Protein AF-A0A8T4XNN8-F1 (afdb_monomer_lite)

Secondary structure (DSSP, 8-state):
---EEEEEE--SSEEEEEEEE-GGGTTSPEEEEEETTEE--EEEETTEEEEEEEEEEETT-EEEEEE-

pLDDT: mean 93.19, std 5.34, range [60.0, 97.88]

Sequence (68 aa):
MKEQEAILAVLYGGLKIKTVSLPFMKERKAKAIKVDKREVEFEKFGEEIQFANTLILEKGNHLTILYE

Structure (mmCIF, N/CA/C/O backbone):
data_AF-A0A8T4XNN8-F1
#
_entry.id   AF-A0A8T4XNN8-F1
#
loop_
_atom_site.group_PDB
_atom_site.id
_atom_site.type_symbol
_atom_site.label_atom_id
_atom_site.label_alt_id
_atom_site.label_comp_id
_atom_site.label_asym_id
_atom_site.label_entity_id
_atom_site.label_seq_id
_atom_site.pdbx_PDB_ins_code
_atom_site.Cartn_x
_atom_site.Cartn_y
_atom_site.Cartn_z
_atom_site.occupancy
_atom_site.B_iso_or_equiv
_atom_site.auth_seq_id
_atom_site.auth_comp_id
_atom_site.auth_asym_id
_atom_site.auth_atom_id
_atom_site.pdbx_PDB_model_num
ATOM 1 N N . MET A 1 1 ? 1.017 6.885 20.234 1.00 60.00 1 MET A N 1
ATOM 2 C CA . MET A 1 1 ? 1.554 5.593 19.748 1.00 60.00 1 MET A CA 1
ATOM 3 C C . MET A 1 1 ? 2.575 5.879 18.658 1.00 60.00 1 MET A C 1
ATOM 5 O O . MET A 1 1 ? 2.413 6.874 17.963 1.00 60.00 1 MET A O 1
ATOM 9 N N . LYS A 1 2 ? 3.658 5.100 18.571 1.00 75.81 2 LYS A N 1
ATOM 10 C CA . LYS A 1 2 ? 4.741 5.329 17.600 1.00 75.81 2 LYS A CA 1
ATOM 11 C C . LYS A 1 2 ? 4.275 4.863 16.218 1.00 75.81 2 LYS A C 1
ATOM 13 O O . LYS A 1 2 ? 3.855 3.718 16.086 1.00 75.81 2 LYS A O 1
ATOM 18 N N . GLU A 1 3 ? 4.321 5.756 15.235 1.00 86.25 3 GLU A N 1
ATOM 19 C CA . GLU A 1 3 ? 4.031 5.434 13.837 1.00 86.25 3 GLU A CA 1
ATOM 20 C C . GLU A 1 3 ? 5.015 4.366 13.342 1.00 86.25 3 GLU A C 1
ATOM 22 O O . GLU A 1 3 ? 6.212 4.421 13.643 1.00 86.25 3 GLU A O 1
ATOM 27 N N . GLN A 1 4 ? 4.485 3.355 12.664 1.00 93.88 4 GLN A N 1
ATOM 28 C CA . GLN A 1 4 ? 5.240 2.244 12.101 1.00 93.88 4 GLN A CA 1
ATOM 29 C C . GLN A 1 4 ? 5.167 2.297 10.578 1.00 93.88 4 GLN A C 1
ATOM 31 O O . GLN A 1 4 ? 4.226 2.846 10.001 1.00 93.88 4 GLN A O 1
ATOM 36 N N . GLU A 1 5 ? 6.162 1.694 9.939 1.00 94.56 5 GLU A N 1
ATOM 37 C CA . GLU A 1 5 ? 6.236 1.591 8.490 1.00 94.56 5 GLU A CA 1
ATOM 38 C C . GLU A 1 5 ? 6.358 0.132 8.047 1.00 94.56 5 GLU A C 1
ATOM 40 O O . GLU A 1 5 ? 6.981 -0.699 8.711 1.00 94.56 5 GLU A O 1
ATOM 45 N N . ALA A 1 6 ? 5.734 -0.184 6.918 1.00 94.25 6 ALA A N 1
ATOM 46 C CA . ALA A 1 6 ? 5.984 -1.399 6.157 1.00 94.25 6 ALA A CA 1
ATOM 47 C C . ALA A 1 6 ? 6.370 -1.000 4.738 1.00 94.25 6 ALA A C 1
ATOM 49 O O . ALA A 1 6 ? 5.762 -0.101 4.155 1.00 94.25 6 ALA A O 1
ATOM 50 N N . ILE A 1 7 ? 7.379 -1.673 4.194 1.00 94.94 7 ILE A N 1
ATOM 51 C CA . ILE A 1 7 ? 7.932 -1.366 2.879 1.00 94.94 7 ILE A CA 1
ATOM 52 C C . ILE A 1 7 ? 7.785 -2.600 1.999 1.00 94.94 7 ILE A C 1
ATOM 54 O O . ILE A 1 7 ? 8.262 -3.681 2.344 1.00 94.94 7 ILE A O 1
ATOM 58 N N . LEU A 1 8 ? 7.140 -2.426 0.851 1.00 93.19 8 LEU A N 1
ATOM 59 C CA . LEU A 1 8 ? 7.085 -3.415 -0.213 1.00 93.19 8 LEU A CA 1
ATOM 60 C C . LEU A 1 8 ? 8.010 -2.971 -1.348 1.00 93.19 8 LEU A C 1
ATOM 62 O O . LEU A 1 8 ? 7.846 -1.892 -1.920 1.00 93.19 8 LEU A O 1
ATOM 66 N N . ALA A 1 9 ? 8.989 -3.819 -1.654 1.00 92.56 9 ALA A N 1
ATOM 67 C CA . ALA A 1 9 ? 10.019 -3.574 -2.654 1.00 92.56 9 ALA A CA 1
ATOM 68 C C . ALA A 1 9 ? 9.951 -4.616 -3.773 1.00 92.56 9 ALA A C 1
ATOM 70 O O . ALA A 1 9 ? 9.828 -5.813 -3.509 1.00 92.56 9 ALA A O 1
ATOM 71 N N . VAL A 1 10 ? 10.081 -4.168 -5.023 1.00 91.25 10 VAL A N 1
ATOM 72 C CA . VAL A 1 10 ? 10.187 -5.055 -6.188 1.00 91.25 10 VAL A CA 1
ATOM 73 C C . VAL A 1 10 ? 11.658 -5.217 -6.554 1.00 91.25 10 VAL A C 1
ATOM 75 O O . VAL A 1 10 ? 12.331 -4.256 -6.923 1.00 91.25 10 VAL A O 1
ATOM 78 N N . LEU A 1 11 ? 12.169 -6.446 -6.463 1.00 89.44 11 LEU A N 1
ATOM 79 C CA . LEU A 1 11 ? 13.585 -6.733 -6.726 1.00 89.44 11 LEU A CA 1
ATOM 80 C C . LEU A 1 11 ? 13.889 -6.949 -8.219 1.00 89.44 11 LEU A C 1
ATOM 82 O O . LEU A 1 11 ? 15.009 -6.689 -8.668 1.00 89.44 11 LEU A O 1
ATOM 86 N N . TYR A 1 12 ? 12.894 -7.385 -9.001 1.00 88.88 12 TYR A N 1
ATOM 87 C CA . TYR A 1 12 ? 13.041 -7.706 -10.423 1.00 88.88 12 TYR A CA 1
ATOM 88 C C . TYR A 1 12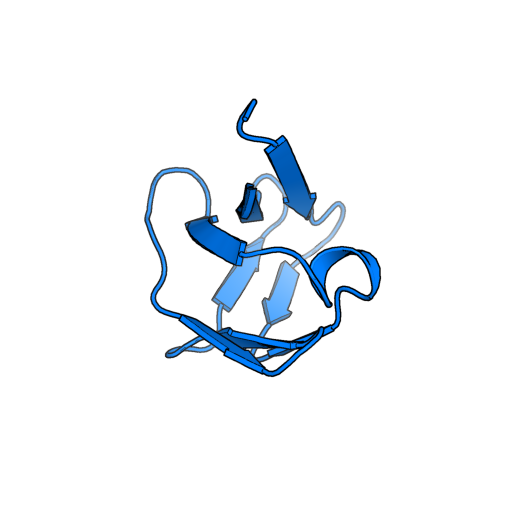 ? 11.792 -7.315 -11.220 1.00 88.88 12 TYR A C 1
ATOM 90 O O . TYR A 1 12 ? 10.672 -7.571 -10.785 1.00 88.88 12 TYR A O 1
ATOM 98 N N . GLY A 1 13 ? 11.993 -6.738 -12.410 1.00 91.00 13 GLY A N 1
ATOM 99 C CA . GLY A 1 13 ? 10.910 -6.363 -13.321 1.00 91.00 13 GLY A CA 1
ATOM 100 C C . GLY A 1 13 ? 9.989 -5.290 -12.739 1.00 91.00 13 GLY A C 1
ATOM 101 O O . GLY A 1 13 ? 10.449 -4.216 -12.348 1.00 91.00 13 GLY A O 1
ATOM 102 N N . GLY A 1 14 ? 8.693 -5.594 -12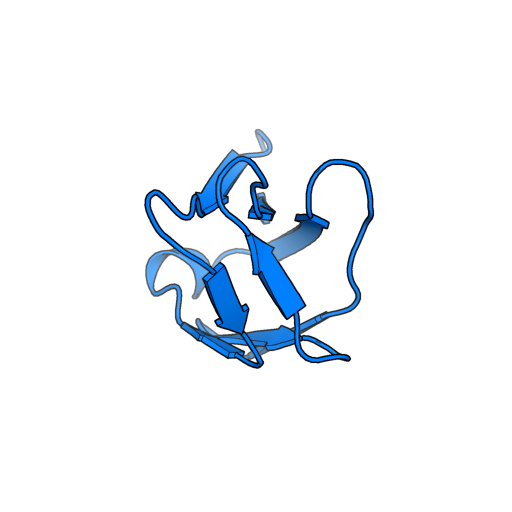.696 1.00 93.50 14 GLY A N 1
ATOM 103 C CA . GLY A 1 14 ? 7.671 -4.726 -12.128 1.00 93.50 14 GLY A CA 1
ATOM 104 C C . GLY A 1 14 ? 6.481 -5.520 -11.597 1.00 93.50 14 GLY A C 1
ATOM 105 O O . GLY A 1 14 ? 6.216 -6.639 -12.037 1.00 93.50 14 GLY A O 1
ATOM 106 N N . LEU A 1 15 ? 5.754 -4.927 -10.657 1.00 94.31 15 LEU A N 1
ATOM 107 C CA . LEU A 1 15 ? 4.580 -5.500 -10.018 1.00 94.31 15 LEU A CA 1
ATOM 108 C C . LEU A 1 15 ? 3.384 -4.570 -10.221 1.00 94.31 15 LEU A C 1
ATOM 110 O O . LEU A 1 15 ? 3.422 -3.398 -9.848 1.00 94.31 15 LEU A O 1
ATOM 114 N N . LYS A 1 16 ? 2.313 -5.107 -10.809 1.00 95.44 16 LYS A N 1
ATOM 115 C CA . LYS A 1 16 ? 1.028 -4.414 -10.917 1.00 95.44 16 LYS A CA 1
ATOM 116 C C . LYS A 1 16 ? 0.147 -4.820 -9.743 1.00 95.44 16 LYS A C 1
ATOM 118 O O . LYS A 1 16 ? -0.133 -6.005 -9.586 1.00 95.44 16 LYS A O 1
ATOM 123 N N . ILE A 1 17 ? -0.290 -3.857 -8.937 1.00 95.19 17 ILE A N 1
ATOM 124 C CA . ILE A 1 17 ? -1.065 -4.109 -7.718 1.00 95.19 17 ILE A CA 1
ATOM 125 C C . ILE A 1 17 ? -2.365 -3.318 -7.772 1.00 95.19 17 ILE A C 1
ATOM 127 O O . ILE A 1 17 ? -2.350 -2.092 -7.848 1.00 95.19 17 ILE A O 1
ATOM 131 N N . LYS A 1 18 ? -3.497 -4.019 -7.707 1.00 97.19 18 LYS A N 1
ATOM 132 C CA . LYS A 1 18 ? -4.812 -3.402 -7.471 1.00 97.19 18 LYS A CA 1
ATOM 133 C C . LYS A 1 18 ? -5.257 -3.574 -6.018 1.00 97.19 18 LYS A C 1
ATOM 135 O O . LYS A 1 18 ? -5.788 -2.634 -5.435 1.00 97.19 18 LYS A O 1
ATOM 140 N N . THR A 1 19 ? -4.952 -4.735 -5.446 1.00 96.69 19 THR A N 1
ATOM 141 C CA . THR A 1 19 ? -5.242 -5.092 -4.058 1.00 96.69 19 THR A CA 1
ATOM 142 C C . THR A 1 19 ? -4.049 -5.843 -3.476 1.00 96.69 19 THR A C 1
ATOM 144 O O . THR A 1 19 ? -3.387 -6.598 -4.191 1.00 96.69 19 THR A O 1
ATOM 147 N N . VAL A 1 20 ? -3.771 -5.643 -2.190 1.00 95.44 20 VAL A N 1
ATOM 148 C CA . VAL A 1 20 ? -2.797 -6.425 -1.421 1.00 95.44 20 VAL A CA 1
ATOM 149 C C . VAL A 1 20 ? -3.410 -6.828 -0.081 1.00 95.44 20 VAL A C 1
ATOM 151 O O . VAL A 1 20 ? -4.002 -5.991 0.596 1.00 95.44 20 VAL A O 1
ATOM 154 N N . SER A 1 21 ? -3.272 -8.099 0.304 1.00 95.88 21 SER A N 1
ATOM 155 C CA . SER A 1 21 ? -3.610 -8.556 1.657 1.00 95.88 21 SER A CA 1
ATOM 156 C C . SER A 1 21 ? -2.360 -8.531 2.530 1.00 95.88 21 SER A C 1
ATOM 158 O O . SER A 1 21 ? -1.319 -9.084 2.170 1.00 95.88 21 SER A O 1
ATOM 160 N N . LEU A 1 22 ? -2.460 -7.857 3.672 1.00 94.62 22 LEU A N 1
ATOM 161 C CA . LEU A 1 22 ? -1.411 -7.732 4.674 1.00 94.62 22 LEU A CA 1
ATOM 162 C C . LEU A 1 22 ? -1.987 -8.177 6.023 1.00 94.62 22 LEU A C 1
ATOM 164 O O . LEU A 1 22 ? -2.501 -7.341 6.767 1.00 94.62 22 LEU A O 1
ATOM 168 N N . PRO A 1 23 ? -1.884 -9.468 6.390 1.00 94.56 23 PRO A N 1
ATOM 169 C CA . PRO A 1 23 ? -2.523 -10.001 7.599 1.00 94.56 23 PRO A CA 1
ATOM 170 C C . PRO A 1 23 ? -2.171 -9.241 8.888 1.00 94.56 23 PRO A C 1
ATOM 172 O O . PRO A 1 23 ? -3.011 -9.045 9.765 1.00 94.56 23 PRO A O 1
ATOM 175 N N . PHE A 1 24 ? -0.945 -8.713 8.989 1.00 92.81 24 PHE A N 1
ATOM 176 C CA . PHE A 1 24 ? -0.505 -7.913 10.139 1.00 92.81 24 PHE A CA 1
ATOM 177 C C . PHE A 1 24 ? -1.197 -6.540 10.259 1.00 92.81 24 PHE A C 1
ATOM 179 O O . PHE A 1 24 ? -1.057 -5.882 11.292 1.00 92.81 24 PHE A O 1
ATOM 186 N N . MET A 1 25 ? -1.924 -6.101 9.225 1.00 93.38 25 MET A N 1
ATOM 187 C CA . MET A 1 25 ? -2.686 -4.851 9.186 1.00 93.38 25 MET A CA 1
ATOM 188 C C . MET A 1 25 ? -4.134 -5.009 9.653 1.00 93.38 25 MET A C 1
ATOM 190 O O . MET A 1 25 ? -4.823 -3.997 9.770 1.00 93.38 25 MET A O 1
ATOM 194 N N . LYS A 1 26 ? -4.619 -6.226 9.938 1.00 93.75 26 LYS A N 1
ATOM 195 C CA . LYS A 1 26 ? -6.033 -6.486 10.264 1.00 93.75 26 LYS A CA 1
ATOM 196 C C . LYS A 1 26 ? -6.602 -5.525 11.315 1.00 93.75 26 LYS A C 1
ATOM 198 O O . LYS A 1 26 ? -7.634 -4.905 11.075 1.00 93.75 26 LYS A O 1
ATOM 203 N N . GLU A 1 27 ? -5.884 -5.334 12.418 1.00 93.31 27 GLU A N 1
ATOM 204 C CA . GLU A 1 27 ? -6.282 -4.461 13.536 1.00 93.31 27 GLU A CA 1
ATOM 205 C C . GLU A 1 27 ? -5.571 -3.099 13.531 1.00 93.31 27 GLU A C 1
ATOM 207 O O . GLU A 1 27 ? -5.744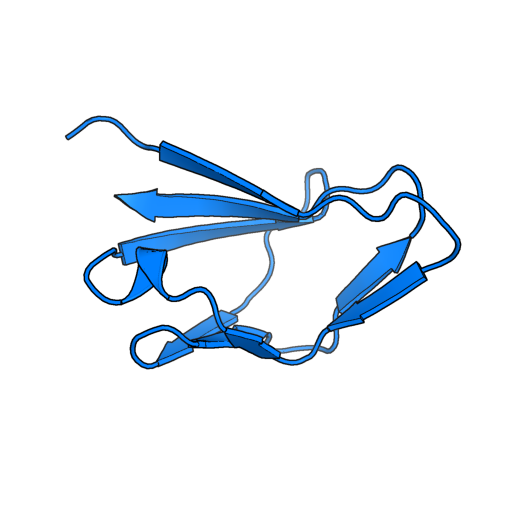 -2.301 14.448 1.00 93.31 27 GLU A O 1
ATOM 212 N N . ARG A 1 28 ? -4.767 -2.819 12.499 1.00 93.00 28 ARG A N 1
ATOM 213 C CA . ARG A 1 28 ? -3.996 -1.577 12.382 1.00 93.00 28 ARG A CA 1
ATOM 214 C C . ARG A 1 28 ? -4.694 -0.577 11.482 1.00 93.00 28 ARG A C 1
ATOM 216 O O . ARG A 1 28 ? -5.363 -0.946 10.508 1.00 93.00 28 ARG A O 1
ATOM 223 N N . LYS A 1 29 ? -4.498 0.707 11.761 1.00 92.75 29 LYS A N 1
ATOM 224 C CA . LYS A 1 29 ? -5.018 1.783 10.918 1.00 92.75 29 LYS A CA 1
ATOM 225 C C . LYS A 1 29 ? -3.930 2.244 9.957 1.00 92.75 29 LYS A C 1
ATOM 227 O O . LYS A 1 29 ? -2.901 2.757 10.384 1.00 92.75 29 LYS A O 1
ATOM 232 N N . ALA A 1 30 ? -4.168 2.089 8.656 1.00 93.94 30 ALA A N 1
ATOM 233 C CA . ALA A 1 30 ? -3.323 2.709 7.640 1.00 93.94 30 ALA A CA 1
ATOM 234 C C . ALA A 1 30 ? -3.585 4.223 7.622 1.00 93.94 30 ALA A C 1
ATOM 236 O O . ALA A 1 30 ? -4.734 4.651 7.512 1.00 93.94 30 ALA A O 1
ATOM 237 N N . LYS A 1 31 ? -2.528 5.023 7.756 1.00 94.62 31 LYS A N 1
ATOM 238 C CA . LYS A 1 31 ? -2.581 6.490 7.719 1.00 94.62 31 LYS A CA 1
ATOM 239 C C .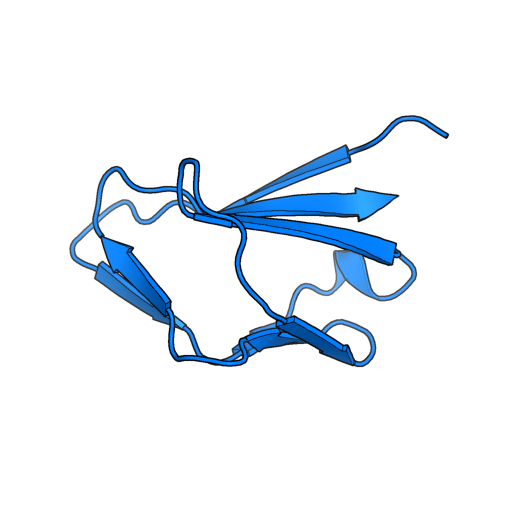 LYS A 1 31 ? -2.364 7.030 6.320 1.00 94.62 31 LYS A C 1
ATOM 241 O O . LYS A 1 31 ? -3.107 7.894 5.884 1.00 94.62 31 LYS A O 1
ATOM 246 N N . ALA A 1 32 ? -1.339 6.518 5.653 1.00 95.81 32 ALA A N 1
ATOM 247 C CA . ALA A 1 32 ? -0.961 6.926 4.313 1.00 95.81 32 ALA A CA 1
ATOM 248 C C . ALA A 1 32 ? -0.239 5.775 3.620 1.00 95.81 32 ALA A C 1
ATOM 250 O O . ALA A 1 32 ? 0.481 5.000 4.259 1.00 95.81 32 ALA A O 1
ATOM 251 N N . ILE A 1 33 ? -0.398 5.697 2.303 1.00 96.25 33 ILE A N 1
ATOM 252 C CA . ILE A 1 33 ? 0.383 4.800 1.459 1.00 96.25 33 ILE A CA 1
ATOM 253 C C . ILE A 1 33 ? 1.059 5.638 0.394 1.00 96.25 33 ILE A C 1
ATOM 255 O O . ILE A 1 33 ? 0.427 6.478 -0.243 1.00 96.25 33 ILE A O 1
ATOM 259 N N . LYS A 1 34 ? 2.360 5.429 0.224 1.00 95.81 34 LYS A N 1
ATOM 260 C CA . LYS A 1 34 ? 3.186 6.197 -0.700 1.00 95.81 34 LYS A CA 1
ATOM 261 C C . LYS A 1 34 ? 3.885 5.264 -1.663 1.00 95.81 34 LYS A C 1
ATOM 263 O O . LYS A 1 34 ? 4.391 4.229 -1.247 1.00 95.81 34 LYS A O 1
ATOM 268 N N . VAL A 1 35 ? 3.952 5.659 -2.927 1.00 93.94 35 VAL A N 1
ATOM 269 C CA . VAL A 1 35 ? 4.906 5.107 -3.889 1.00 93.94 35 VAL A CA 1
ATOM 270 C C . VAL A 1 35 ? 5.980 6.165 -4.093 1.00 93.94 35 VAL A C 1
ATOM 272 O O . VAL A 1 35 ? 5.710 7.266 -4.587 1.00 93.94 35 VAL A O 1
ATOM 275 N N . ASP A 1 36 ? 7.185 5.853 -3.628 1.00 87.00 36 ASP A N 1
ATOM 276 C CA . ASP A 1 36 ? 8.307 6.781 -3.488 1.00 87.00 36 ASP A CA 1
ATOM 277 C C . ASP A 1 36 ? 7.936 8.021 -2.651 1.00 87.00 36 ASP A C 1
ATOM 279 O O . ASP A 1 36 ? 7.897 7.970 -1.423 1.00 87.00 36 ASP A O 1
ATOM 283 N N . LYS A 1 37 ? 7.642 9.152 -3.305 1.00 87.50 37 LYS A N 1
ATOM 284 C CA . LYS A 1 37 ? 7.252 10.420 -2.662 1.00 87.50 37 LYS A CA 1
ATOM 285 C C . LYS A 1 37 ? 5.796 10.813 -2.915 1.00 87.50 37 LYS A C 1
ATOM 287 O O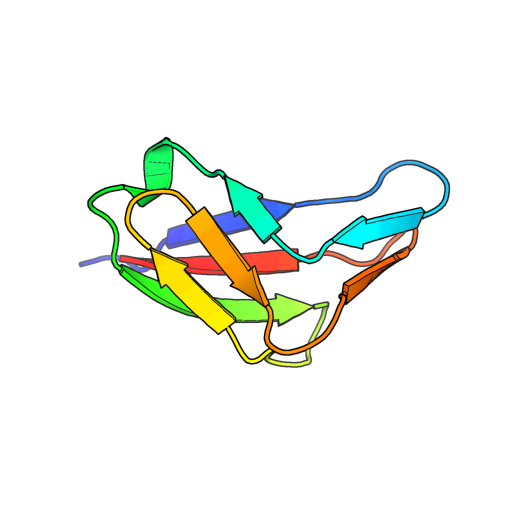 . LYS A 1 37 ? 5.372 11.866 -2.447 1.00 87.50 37 LYS A O 1
ATOM 292 N N . ARG A 1 38 ? 5.042 10.007 -3.667 1.00 92.56 38 ARG A N 1
ATOM 293 C CA . ARG A 1 38 ? 3.650 10.296 -4.031 1.00 92.56 38 ARG A CA 1
ATOM 294 C C . ARG A 1 38 ? 2.709 9.492 -3.157 1.00 92.56 38 ARG A C 1
ATOM 296 O O . ARG A 1 38 ? 2.820 8.273 -3.101 1.00 92.56 38 ARG A O 1
ATOM 303 N N . GLU A 1 39 ? 1.800 10.185 -2.490 1.00 95.56 39 GLU A N 1
ATOM 304 C CA . GLU A 1 39 ? 0.703 9.545 -1.778 1.00 95.56 39 GLU A CA 1
ATOM 305 C C . GLU A 1 39 ? -0.295 8.950 -2.770 1.00 95.56 39 GLU A C 1
ATOM 307 O O . GLU A 1 39 ? -0.477 9.458 -3.879 1.00 95.56 39 GLU A O 1
ATOM 312 N N . VAL A 1 40 ? -0.885 7.828 -2.384 1.00 96.19 40 VAL A N 1
ATOM 313 C CA . VAL A 1 40 ? -1.790 7.043 -3.210 1.00 96.19 40 VAL A CA 1
ATOM 314 C C . VAL A 1 40 ? -3.110 6.896 -2.480 1.00 96.19 40 VAL A C 1
ATOM 316 O O . VAL A 1 40 ? -3.133 6.576 -1.297 1.00 96.19 40 VAL A O 1
ATOM 319 N N . GLU A 1 41 ? -4.207 7.071 -3.207 1.00 97.56 41 GLU A N 1
ATOM 320 C CA . GLU A 1 41 ? -5.550 6.826 -2.692 1.00 97.56 41 GLU A CA 1
ATOM 321 C C . GLU A 1 41 ? -5.830 5.326 -2.547 1.00 97.56 41 GLU A C 1
ATOM 323 O O . GLU A 1 41 ? -5.581 4.524 -3.459 1.00 97.56 41 GLU A O 1
ATOM 328 N N . PHE A 1 42 ? -6.377 4.946 -1.396 1.00 97.12 42 PHE A N 1
ATOM 329 C CA . PHE A 1 42 ? -6.695 3.566 -1.063 1.00 97.12 42 PHE A CA 1
ATOM 330 C C . PHE A 1 42 ? -7.896 3.481 -0.121 1.00 97.12 42 PHE A C 1
ATOM 332 O O . PHE A 1 42 ? -8.213 4.421 0.606 1.00 97.12 42 PHE A O 1
ATOM 339 N N . GLU A 1 43 ? -8.499 2.302 -0.085 1.00 97.38 43 GLU A N 1
ATOM 340 C CA . GLU A 1 43 ? -9.464 1.881 0.922 1.00 97.38 43 GLU A CA 1
ATOM 341 C C . GLU A 1 43 ? -8.929 0.632 1.631 1.00 97.38 43 GLU A C 1
ATOM 343 O O . GLU A 1 43 ? -8.207 -0.175 1.037 1.00 97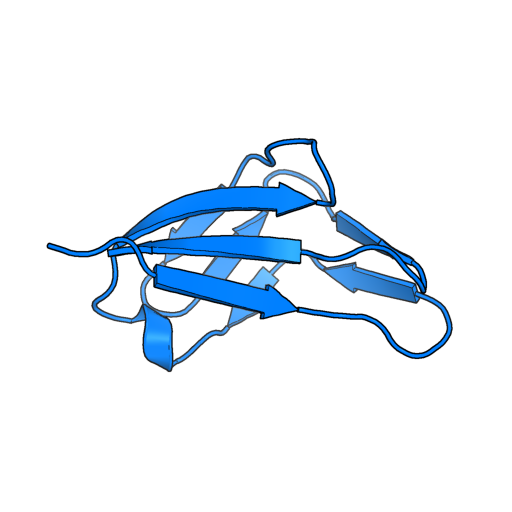.38 43 GLU A O 1
ATOM 348 N N . LYS A 1 44 ? -9.247 0.477 2.920 1.00 95.00 44 LYS A N 1
ATOM 349 C CA . LYS A 1 44 ? -8.824 -0.675 3.726 1.00 95.00 44 LYS A CA 1
ATOM 350 C C . LYS A 1 44 ? -10.035 -1.471 4.194 1.00 95.00 44 LYS A C 1
ATOM 352 O O . LYS A 1 44 ? -10.906 -0.929 4.872 1.00 95.00 44 LYS A O 1
ATOM 357 N N . PHE A 1 45 ? -10.017 -2.773 3.932 1.00 94.88 45 PHE A N 1
ATOM 358 C CA . PHE A 1 45 ? -11.053 -3.725 4.320 1.00 94.88 45 PHE A CA 1
ATOM 359 C C . PHE A 1 45 ? -10.428 -4.850 5.147 1.00 94.88 45 PHE A C 1
ATOM 361 O O . PHE A 1 45 ? -9.907 -5.828 4.619 1.00 94.88 45 PHE A O 1
ATOM 368 N N . GLY A 1 46 ? -10.434 -4.705 6.475 1.00 94.38 46 GLY A N 1
ATOM 369 C CA . GLY A 1 46 ? -9.779 -5.677 7.355 1.00 94.38 46 GLY A CA 1
ATOM 370 C C . GLY A 1 46 ? -8.274 -5.739 7.086 1.00 94.38 46 GLY A C 1
ATOM 371 O O . GLY A 1 46 ? -7.568 -4.777 7.371 1.00 94.38 46 GLY A O 1
ATOM 372 N N . GLU A 1 47 ? -7.778 -6.857 6.563 1.00 95.31 47 GLU A N 1
ATOM 373 C CA . GLU A 1 47 ? -6.368 -7.036 6.179 1.00 95.31 47 GLU A CA 1
ATOM 374 C C . GLU A 1 47 ? -6.052 -6.618 4.736 1.00 95.31 47 GLU A C 1
ATOM 376 O O . GLU A 1 47 ? -4.879 -6.528 4.372 1.00 95.31 47 GLU A O 1
ATOM 381 N N . GLU A 1 48 ? -7.067 -6.333 3.921 1.00 96.94 48 GLU A N 1
ATOM 382 C CA . GLU A 1 48 ? -6.886 -5.941 2.528 1.00 96.94 48 GLU A CA 1
ATOM 383 C C . GLU A 1 48 ? -6.763 -4.428 2.373 1.00 96.94 48 GLU A C 1
ATOM 385 O O . GLU A 1 48 ? -7.465 -3.644 3.015 1.00 96.94 48 GLU A O 1
ATOM 390 N N . ILE A 1 49 ? -5.878 -4.023 1.471 1.00 96.94 49 ILE A N 1
ATOM 391 C CA . ILE A 1 49 ? -5.736 -2.654 0.993 1.00 96.94 49 ILE A CA 1
ATOM 392 C C . ILE A 1 49 ? -6.035 -2.671 -0.500 1.00 96.94 49 ILE A C 1
ATOM 394 O O . ILE A 1 49 ? -5.332 -3.328 -1.273 1.00 96.94 49 ILE A O 1
ATOM 398 N N . GLN A 1 50 ? -7.062 -1.931 -0.900 1.00 97.88 50 GLN A N 1
ATOM 399 C CA . GLN A 1 50 ? -7.470 -1.761 -2.285 1.00 97.88 50 GLN A CA 1
ATOM 400 C C . GLN A 1 50 ? -7.110 -0.354 -2.755 1.00 97.88 50 GLN A C 1
ATOM 402 O O . GLN A 1 50 ? -7.519 0.639 -2.162 1.00 97.88 50 GLN A O 1
ATOM 407 N N . PHE A 1 51 ? -6.354 -0.257 -3.843 1.00 97.31 51 PHE A N 1
ATOM 408 C CA . PHE A 1 51 ? -5.942 1.027 -4.405 1.00 97.31 51 PHE A CA 1
ATOM 409 C C . PHE A 1 51 ? -7.012 1.581 -5.346 1.00 97.31 51 PHE A C 1
ATOM 411 O O . PHE A 1 51 ? -7.601 0.833 -6.139 1.00 97.31 51 PHE A O 1
ATOM 418 N N . ALA A 1 52 ? -7.230 2.900 -5.323 1.00 96.62 52 ALA A N 1
ATOM 419 C CA . ALA A 1 52 ? -8.187 3.562 -6.216 1.00 96.62 52 ALA A CA 1
ATOM 420 C C . ALA A 1 52 ? -7.840 3.296 -7.692 1.00 96.62 52 ALA A C 1
ATOM 422 O O . ALA A 1 52 ? -8.693 2.898 -8.486 1.00 96.62 52 ALA A O 1
ATOM 423 N N . ASN A 1 53 ? -6.547 3.354 -8.023 1.00 95.56 53 ASN A N 1
ATOM 424 C CA . ASN A 1 53 ? -5.991 3.008 -9.330 1.00 95.56 53 ASN A CA 1
ATOM 425 C C . ASN A 1 53 ? -5.006 1.839 -9.217 1.00 95.56 53 ASN A C 1
ATOM 427 O O . ASN A 1 53 ? -4.399 1.631 -8.171 1.00 95.56 53 ASN A O 1
ATOM 431 N N . THR A 1 54 ? -4.836 1.071 -10.296 1.00 96.31 54 THR A N 1
ATOM 432 C CA . THR A 1 54 ? -3.801 0.026 -10.344 1.00 96.31 54 THR A CA 1
ATOM 433 C C . THR A 1 54 ? -2.425 0.671 -10.229 1.00 96.31 54 THR A C 1
ATOM 435 O O . THR A 1 54 ? -2.057 1.502 -11.058 1.00 96.31 54 THR A O 1
ATOM 438 N N . LEU A 1 55 ? -1.653 0.261 -9.228 1.00 94.69 55 LEU A N 1
ATOM 439 C CA . LEU A 1 55 ? -0.283 0.711 -9.036 1.00 94.69 55 LEU A CA 1
ATOM 440 C C . LEU A 1 55 ? 0.678 -0.124 -9.860 1.00 94.69 55 LEU A C 1
ATOM 442 O O . LEU A 1 55 ? 0.491 -1.330 -10.015 1.00 94.69 55 LEU A O 1
ATOM 446 N N . ILE A 1 56 ? 1.727 0.522 -10.354 1.00 93.75 56 ILE A N 1
ATOM 447 C CA . ILE A 1 56 ? 2.848 -0.129 -11.022 1.00 93.75 56 ILE A CA 1
ATOM 448 C C . ILE A 1 56 ? 4.092 0.201 -10.203 1.00 93.75 56 ILE A C 1
ATOM 450 O O . ILE A 1 56 ? 4.518 1.354 -10.152 1.00 93.75 56 ILE A O 1
ATOM 454 N N . LEU A 1 57 ? 4.645 -0.807 -9.537 1.00 93.56 57 LEU A N 1
ATOM 455 C CA . LEU A 1 57 ? 5.927 -0.722 -8.846 1.00 93.56 57 LEU A CA 1
ATOM 456 C C . LEU A 1 57 ? 7.000 -1.334 -9.728 1.00 93.56 57 LEU A C 1
ATOM 458 O O . LEU A 1 57 ? 6.997 -2.538 -9.963 1.00 93.56 57 LEU A O 1
ATOM 462 N N . GLU A 1 58 ? 7.911 -0.509 -10.216 1.00 92.88 58 GLU A N 1
ATOM 463 C CA . GLU A 1 58 ? 9.087 -0.966 -10.950 1.00 92.88 58 GLU A CA 1
ATOM 464 C C . GLU A 1 58 ? 10.258 -1.206 -9.996 1.00 92.88 58 GLU A C 1
ATOM 466 O O . GLU A 1 58 ? 10.271 -0.728 -8.858 1.00 92.88 58 GLU A O 1
ATOM 471 N N . LYS A 1 59 ? 11.261 -1.952 -10.463 1.00 90.81 59 LYS A N 1
ATOM 472 C CA . LYS A 1 59 ? 12.507 -2.148 -9.722 1.00 90.81 59 LYS A CA 1
ATOM 473 C C . LYS A 1 59 ? 13.112 -0.802 -9.303 1.00 90.81 59 LYS A C 1
ATOM 475 O O . LYS A 1 59 ? 13.393 0.043 -10.146 1.00 90.81 59 LYS A O 1
ATOM 480 N N . GLY A 1 60 ? 13.394 -0.663 -8.008 1.00 85.25 60 GLY A N 1
ATOM 481 C CA . GLY A 1 60 ? 13.971 0.548 -7.414 1.00 85.25 60 GLY A CA 1
ATOM 482 C C . GLY A 1 60 ? 12.943 1.492 -6.787 1.00 85.25 60 GLY A C 1
ATOM 483 O O . GLY A 1 60 ? 13.335 2.318 -5.964 1.00 85.25 60 GLY A O 1
ATOM 484 N N . ASN A 1 61 ? 11.655 1.318 -7.100 1.00 89.31 61 ASN A N 1
ATOM 485 C CA . ASN A 1 61 ? 10.570 2.023 -6.426 1.00 89.31 61 ASN A CA 1
ATOM 486 C C . ASN A 1 61 ? 10.076 1.208 -5.230 1.00 89.31 61 ASN A C 1
ATOM 488 O O . ASN A 1 61 ? 10.105 -0.030 -5.232 1.00 89.31 61 ASN A O 1
ATOM 492 N N . HIS A 1 62 ? 9.571 1.909 -4.220 1.00 92.62 62 HIS A N 1
ATOM 493 C CA . HIS A 1 62 ? 9.057 1.285 -3.005 1.00 92.62 62 HIS A CA 1
ATOM 494 C C . HIS A 1 62 ? 7.654 1.775 -2.686 1.00 92.62 62 HIS A C 1
ATOM 496 O O . HIS A 1 62 ? 7.343 2.958 -2.836 1.00 92.62 62 HIS A O 1
ATOM 502 N N . LEU A 1 63 ? 6.820 0.854 -2.209 1.00 95.31 63 LEU A N 1
ATOM 503 C CA . LEU A 1 63 ? 5.541 1.185 -1.608 1.00 95.31 63 LEU A CA 1
ATOM 504 C C . LEU A 1 63 ? 5.705 1.188 -0.093 1.00 95.31 63 LEU A C 1
ATOM 506 O O . LEU A 1 63 ? 6.027 0.162 0.503 1.00 95.31 63 LEU A O 1
ATOM 510 N N . THR A 1 64 ? 5.480 2.343 0.518 1.00 95.88 64 THR A N 1
ATOM 511 C CA . THR A 1 64 ? 5.574 2.551 1.961 1.00 95.88 64 THR A CA 1
ATOM 512 C C . THR A 1 64 ? 4.177 2.699 2.537 1.00 95.88 64 THR A C 1
ATOM 514 O O . THR A 1 64 ? 3.405 3.545 2.090 1.00 95.88 64 THR A O 1
ATOM 517 N N . ILE A 1 65 ? 3.862 1.903 3.551 1.00 95.81 65 ILE A N 1
ATOM 518 C CA . ILE A 1 65 ? 2.598 1.940 4.286 1.00 95.81 65 ILE A CA 1
ATOM 519 C C . ILE A 1 65 ? 2.901 2.470 5.676 1.00 95.81 65 ILE A C 1
ATOM 521 O O . ILE A 1 65 ? 3.618 1.821 6.436 1.00 95.81 65 ILE A O 1
ATOM 525 N N . LEU A 1 66 ? 2.346 3.633 6.002 1.00 95.44 66 LEU A N 1
ATOM 526 C CA . LEU A 1 66 ? 2.417 4.225 7.333 1.00 95.44 66 LEU A CA 1
ATOM 527 C C . LEU A 1 66 ? 1.179 3.807 8.121 1.00 95.44 66 LEU A C 1
ATOM 529 O O . LEU A 1 66 ? 0.055 3.962 7.633 1.00 95.44 66 LEU A O 1
ATOM 533 N N . TYR A 1 67 ? 1.369 3.264 9.319 1.00 94.31 67 TYR A N 1
ATOM 534 C CA . TYR A 1 67 ? 0.271 2.754 10.136 1.00 94.31 67 TYR A CA 1
ATOM 535 C C . TYR A 1 67 ? 0.500 2.932 11.639 1.00 94.31 67 TYR A C 1
ATOM 537 O O . TYR A 1 67 ? 1.625 3.127 12.109 1.00 94.31 67 TYR A O 1
ATOM 545 N N . GLU A 1 68 ? -0.595 2.858 12.395 1.00 91.44 68 GLU A N 1
ATOM 546 C CA . GLU A 1 68 ? -0.613 2.828 13.863 1.00 91.44 68 GLU A CA 1
ATOM 547 C C . GLU A 1 68 ? -1.424 1.655 14.416 1.00 91.44 68 GLU A C 1
ATOM 549 O O . GLU A 1 68 ? -2.387 1.215 13.737 1.00 91.44 68 GLU A O 1
#

Radius of gyration: 11.53 Å; chains: 1; bounding box: 25×20×33 Å

Foldseek 3Di:
DDKDKDKDADADAKDWDQKDFAQVCQVKDWDFKDWANDTFDWDDDRRMIGGPDTDIHGHPIMIMTIID